Protein AF-A0A7C6TL88-F1 (afdb_monomer_lite)

pLDDT: mean 70.22, std 15.22, range [40.88, 90.31]

Structure (mmCIF, N/CA/C/O backbone):
data_AF-A0A7C6TL88-F1
#
_entry.id   AF-A0A7C6TL88-F1
#
loop_
_atom_site.group_PDB
_atom_site.id
_atom_site.type_symbol
_atom_site.label_atom_id
_atom_site.label_alt_id
_atom_site.label_comp_id
_atom_site.label_asym_id
_atom_site.label_entity_id
_atom_site.label_seq_id
_atom_site.pdbx_PDB_ins_code
_atom_site.Cartn_x
_atom_site.Cartn_y
_atom_site.Cartn_z
_atom_site.occupancy
_atom_site.B_iso_or_equiv
_atom_site.auth_seq_id
_atom_site.auth_comp_id
_atom_site.auth_asym_id
_atom_site.auth_atom_id
_atom_site.pdbx_PDB_model_num
ATOM 1 N N . MET A 1 1 ? -6.100 2.429 55.653 1.00 43.62 1 MET A N 1
ATOM 2 C CA . MET A 1 1 ? -5.690 1.253 54.859 1.00 43.62 1 MET A CA 1
ATOM 3 C C . MET A 1 1 ? -6.899 0.886 54.026 1.00 43.62 1 MET A C 1
ATOM 5 O O . MET A 1 1 ? -7.886 0.482 54.619 1.00 43.62 1 MET A O 1
ATOM 9 N N . THR A 1 2 ? -6.894 1.156 52.721 1.00 49.09 2 THR A N 1
ATOM 10 C CA . THR A 1 2 ? -8.087 0.932 51.892 1.00 49.09 2 THR A CA 1
ATOM 11 C C . THR A 1 2 ? -7.724 -0.023 50.777 1.00 49.09 2 THR A C 1
ATOM 13 O O . THR A 1 2 ? -6.884 0.298 49.936 1.00 49.09 2 THR A O 1
ATOM 16 N N . ASP A 1 3 ? -8.339 -1.199 50.848 1.00 55.97 3 ASP A N 1
ATOM 17 C CA . ASP A 1 3 ? -8.266 -2.322 49.927 1.00 55.97 3 ASP A CA 1
ATOM 18 C C . ASP A 1 3 ? -8.090 -1.898 48.466 1.00 55.97 3 ASP A C 1
ATOM 20 O O . ASP A 1 3 ? -9.027 -1.516 47.762 1.00 55.97 3 ASP A O 1
ATOM 24 N N . GLN A 1 4 ? -6.847 -1.998 47.997 1.00 55.84 4 GLN A N 1
ATOM 25 C CA . GLN A 1 4 ? -6.514 -2.001 46.574 1.00 55.84 4 GLN A CA 1
ATOM 26 C C . GLN A 1 4 ? -6.787 -3.371 45.926 1.00 55.84 4 GLN A C 1
ATOM 28 O O . GLN A 1 4 ? -6.470 -3.568 44.753 1.00 55.84 4 GLN A O 1
ATOM 33 N N . ASN A 1 5 ? -7.366 -4.313 46.680 1.00 58.06 5 ASN A N 1
ATOM 34 C CA . ASN A 1 5 ? -7.561 -5.701 46.275 1.00 58.06 5 ASN A CA 1
ATOM 35 C C . ASN A 1 5 ? -9.036 -6.103 46.156 1.00 58.06 5 ASN A C 1
ATOM 37 O O . ASN A 1 5 ? -9.339 -7.289 46.084 1.00 58.06 5 ASN A O 1
ATOM 41 N N . ASP A 1 6 ? -9.939 -5.122 46.106 1.00 72.31 6 ASP A N 1
ATOM 42 C CA . ASP A 1 6 ? -11.357 -5.382 45.903 1.00 72.31 6 ASP A CA 1
ATOM 43 C C . ASP A 1 6 ? -11.593 -5.834 44.446 1.00 72.31 6 ASP A C 1
ATOM 45 O O . ASP A 1 6 ? -11.364 -5.050 43.510 1.00 72.31 6 ASP A O 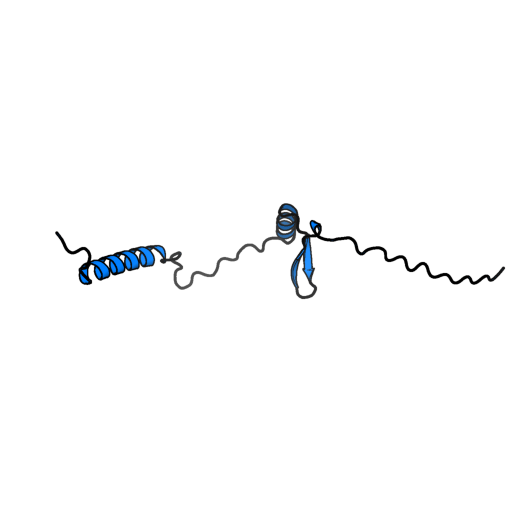1
ATOM 49 N N . PRO A 1 7 ? -11.982 -7.100 44.208 1.00 73.62 7 PRO A N 1
ATOM 50 C CA . PRO A 1 7 ? -12.147 -7.639 42.862 1.00 73.62 7 PRO A CA 1
ATOM 51 C C . PRO A 1 7 ? -13.204 -6.866 42.067 1.00 73.62 7 PRO A C 1
ATOM 53 O O . PRO A 1 7 ? -13.073 -6.758 40.850 1.00 73.62 7 PRO A O 1
ATOM 56 N N . GLN A 1 8 ? -14.185 -6.256 42.741 1.00 76.31 8 GLN A N 1
ATOM 57 C CA . GLN A 1 8 ? -15.229 -5.442 42.113 1.00 76.31 8 GLN A CA 1
ATOM 58 C C . GLN A 1 8 ? -14.633 -4.205 41.426 1.00 76.31 8 GLN A C 1
ATOM 60 O O . GLN A 1 8 ? -14.811 -4.023 40.226 1.00 76.31 8 GLN A O 1
ATOM 65 N N . LYS A 1 9 ? -13.771 -3.449 42.122 1.00 80.12 9 LYS A N 1
ATOM 66 C CA . LYS A 1 9 ? -13.077 -2.283 41.540 1.00 80.12 9 LYS A CA 1
ATOM 67 C C . LYS A 1 9 ? -12.169 -2.637 40.368 1.00 80.12 9 LYS A C 1
ATOM 69 O O . LYS A 1 9 ? -11.909 -1.801 39.501 1.00 80.12 9 LYS A O 1
ATOM 74 N N . ARG A 1 10 ? -11.605 -3.849 40.371 1.00 76.62 10 ARG A N 1
ATOM 75 C CA . ARG A 1 10 ? -10.773 -4.324 39.262 1.00 76.62 10 ARG A CA 1
ATOM 76 C C . ARG A 1 10 ? -11.634 -4.638 38.039 1.00 76.62 10 ARG A C 1
ATOM 78 O O . ARG A 1 10 ? -11.215 -4.298 36.939 1.00 76.62 10 ARG A O 1
ATOM 85 N N . ILE A 1 11 ? -12.806 -5.239 38.242 1.00 84.69 11 ILE A N 1
ATOM 86 C CA . ILE A 1 11 ? -13.783 -5.529 37.185 1.00 84.69 11 ILE A CA 1
ATOM 87 C C . ILE A 1 11 ? -14.303 -4.228 36.566 1.00 84.69 11 ILE A C 1
ATOM 89 O O . ILE A 1 11 ? -14.247 -4.096 35.348 1.00 84.69 11 ILE A O 1
ATOM 93 N N . ASP A 1 12 ? -14.688 -3.242 37.378 1.00 87.00 12 ASP A N 1
ATOM 94 C CA . ASP A 1 12 ? -15.174 -1.944 36.882 1.00 87.00 12 ASP A CA 1
ATOM 95 C C . ASP A 1 12 ? -14.136 -1.262 35.982 1.00 87.00 12 ASP A C 1
ATOM 97 O O . ASP A 1 12 ? -14.420 -0.885 34.851 1.00 87.00 12 ASP A O 1
ATOM 101 N N . ARG A 1 13 ? -12.872 -1.235 36.423 1.00 84.00 13 ARG A N 1
ATOM 102 C CA . ARG A 1 13 ? -11.767 -0.671 35.634 1.00 84.00 13 ARG A CA 1
ATOM 103 C C . ARG A 1 13 ? -11.504 -1.431 34.328 1.00 84.00 13 ARG A C 1
ATOM 105 O O . ARG A 1 13 ? -10.979 -0.848 33.382 1.00 84.00 13 ARG A O 1
ATOM 112 N N . ILE A 1 14 ? -11.767 -2.737 34.292 1.00 87.50 14 ILE A N 1
ATOM 113 C CA . ILE A 1 14 ? -11.632 -3.539 33.070 1.00 87.50 14 ILE A CA 1
ATOM 114 C C . ILE A 1 14 ? -12.769 -3.202 32.105 1.00 87.50 14 ILE A C 1
ATOM 116 O O . ILE A 1 14 ? -12.492 -3.009 30.925 1.00 87.50 14 ILE A O 1
ATOM 120 N N . ASN A 1 15 ? -14.000 -3.068 32.598 1.00 87.38 15 ASN A N 1
ATOM 121 C CA . ASN A 1 15 ? -15.149 -2.672 31.784 1.00 87.38 15 ASN A CA 1
ATOM 122 C C . ASN A 1 15 ? -14.955 -1.277 31.178 1.00 87.38 15 ASN A C 1
ATOM 124 O O . ASN A 1 15 ? -15.097 -1.135 29.969 1.00 87.38 15 ASN A O 1
ATOM 128 N N . ASP A 1 16 ? -14.503 -0.297 31.966 1.00 88.44 16 ASP A N 1
ATOM 129 C CA . ASP A 1 16 ? -14.212 1.057 31.470 1.00 88.44 16 ASP A CA 1
ATOM 130 C C . ASP A 1 16 ? -13.179 1.044 30.331 1.00 88.44 16 ASP A C 1
ATOM 132 O O . ASP A 1 16 ? -13.312 1.738 29.325 1.00 88.44 16 ASP A O 1
ATOM 136 N N . LYS A 1 17 ? -12.136 0.214 30.467 1.00 85.00 17 LYS A N 1
ATOM 137 C CA . LYS A 1 17 ? -11.107 0.059 29.431 1.00 85.00 17 LYS A CA 1
ATOM 138 C C . LYS A 1 17 ? -11.629 -0.651 28.188 1.00 85.00 17 LYS A C 1
ATOM 140 O O . LYS A 1 17 ? -11.200 -0.315 27.088 1.00 85.00 17 LYS A O 1
ATOM 145 N N . LEU A 1 18 ? -12.499 -1.646 28.352 1.00 84.31 18 LEU A N 1
ATOM 146 C CA . LEU A 1 18 ? -13.120 -2.345 27.230 1.00 84.31 18 LEU A CA 1
ATOM 147 C C . LEU A 1 18 ? -14.022 -1.400 26.433 1.00 84.31 18 LEU A C 1
ATOM 149 O O . LEU A 1 18 ? -13.937 -1.408 25.209 1.00 84.31 18 LEU A O 1
ATOM 153 N N . ASP A 1 19 ? -14.790 -0.543 27.105 1.00 81.75 19 ASP A N 1
ATOM 154 C CA . ASP A 1 19 ? -15.624 0.480 26.462 1.00 81.75 19 ASP A CA 1
ATOM 155 C C . ASP A 1 19 ? -14.783 1.526 25.715 1.00 81.75 19 ASP A C 1
ATOM 157 O O . ASP A 1 19 ? -15.094 1.893 24.577 1.00 81.75 19 ASP A O 1
ATOM 161 N N . GLU A 1 20 ? -13.668 1.969 26.303 1.00 80.06 20 GLU A N 1
ATOM 162 C CA . GLU A 1 20 ? -12.749 2.904 25.645 1.00 80.06 20 GLU A CA 1
ATOM 163 C C . GLU A 1 20 ? -12.124 2.291 24.379 1.00 80.06 20 GLU A C 1
ATOM 165 O O . GLU A 1 20 ? -12.023 2.945 23.336 1.00 80.06 20 GLU A O 1
ATOM 170 N N . VAL A 1 21 ? -11.715 1.020 24.450 1.00 81.19 21 VAL A N 1
ATOM 171 C CA . VAL A 1 21 ? -11.138 0.294 23.310 1.00 81.19 21 VAL A CA 1
ATOM 172 C C . VAL A 1 21 ? -12.195 0.025 22.244 1.00 81.19 21 VAL A C 1
ATOM 174 O O . VAL A 1 21 ? -11.913 0.231 21.067 1.00 81.19 21 VAL A O 1
ATOM 177 N N . ALA A 1 22 ? -13.408 -0.373 22.628 1.00 74.19 22 ALA A N 1
ATOM 178 C CA . ALA A 1 22 ? -14.515 -0.588 21.700 1.00 74.19 22 ALA A CA 1
ATOM 179 C C . ALA A 1 22 ? -14.878 0.703 20.951 1.00 74.19 22 ALA A C 1
ATOM 181 O O . ALA A 1 22 ? -15.065 0.682 19.737 1.00 74.19 22 ALA A O 1
ATOM 182 N N . SER A 1 23 ? -14.864 1.841 21.649 1.00 69.56 23 SER A N 1
ATOM 183 C CA . SER A 1 23 ? -15.100 3.160 21.050 1.00 69.56 23 SER A CA 1
ATOM 184 C C . SER A 1 23 ? -14.022 3.546 20.028 1.00 69.56 23 SER A C 1
ATOM 186 O O . SER A 1 23 ? -14.327 4.169 19.016 1.00 69.56 23 SER A O 1
ATOM 188 N N . LYS A 1 24 ? -12.761 3.152 20.256 1.00 68.38 24 LYS A N 1
ATOM 189 C CA . LYS A 1 24 ? -11.642 3.361 19.313 1.00 68.38 24 LYS A CA 1
ATOM 190 C C . LYS A 1 24 ? -11.598 2.340 18.175 1.00 68.38 24 LYS A C 1
ATOM 192 O O . LYS A 1 24 ? -11.044 2.636 17.122 1.00 68.38 24 LYS A O 1
ATOM 197 N N . ALA A 1 25 ? -12.146 1.147 18.391 1.00 65.94 25 ALA A N 1
ATOM 198 C CA . ALA A 1 25 ? -12.226 0.075 17.402 1.00 65.94 25 ALA A CA 1
ATOM 199 C C . ALA A 1 25 ? -13.407 0.241 16.436 1.00 65.94 25 ALA A C 1
ATOM 201 O O . ALA A 1 25 ? -13.539 -0.551 15.502 1.00 65.94 25 ALA A O 1
ATOM 202 N N . SER A 1 26 ? -14.240 1.269 16.633 1.00 62.53 26 SER A N 1
ATOM 203 C CA . SER A 1 26 ? -15.164 1.733 15.608 1.00 62.53 26 SER A CA 1
ATOM 204 C C . SER A 1 26 ? -14.336 2.198 14.415 1.00 62.53 26 SER A C 1
ATOM 206 O O . SER A 1 26 ? -13.848 3.327 14.370 1.00 62.53 26 SER A O 1
ATOM 208 N N . GLY A 1 27 ? -14.127 1.285 13.467 1.00 64.50 27 GLY A N 1
ATOM 209 C CA . GLY A 1 27 ? -13.561 1.597 12.165 1.00 64.50 27 GLY A CA 1
ATOM 210 C C . GLY A 1 27 ? -14.378 2.685 11.460 1.00 64.50 27 GLY A C 1
ATOM 211 O O . GLY A 1 27 ? -15.420 3.112 11.969 1.00 64.50 27 GLY A O 1
ATOM 212 N N . PRO A 1 28 ? -13.917 3.158 10.291 1.00 61.56 28 PRO A N 1
ATOM 213 C CA . PRO A 1 28 ? -14.690 4.109 9.504 1.00 61.56 28 PRO A CA 1
ATOM 214 C C . PRO A 1 28 ? -16.124 3.593 9.349 1.00 61.56 28 PRO A C 1
ATOM 216 O O . PRO A 1 28 ? -16.319 2.414 9.048 1.00 61.56 28 PRO A O 1
ATOM 219 N N . ASP A 1 29 ? -17.099 4.468 9.606 1.00 62.88 29 ASP A N 1
ATOM 220 C CA . ASP A 1 29 ? -18.526 4.191 9.436 1.00 62.88 29 ASP A CA 1
ATOM 221 C C . ASP A 1 29 ? -18.801 3.947 7.949 1.00 62.88 29 ASP A C 1
ATOM 223 O O . ASP A 1 29 ? -19.096 4.852 7.166 1.00 62.88 29 ASP A O 1
ATOM 227 N N . VAL A 1 30 ? -18.559 2.710 7.524 1.00 59.59 30 VAL A N 1
ATOM 228 C CA . VAL A 1 30 ? -18.788 2.260 6.163 1.00 59.59 30 VAL A CA 1
ATOM 229 C C . VAL A 1 30 ? -20.249 1.855 6.078 1.00 59.59 30 VAL A C 1
ATOM 231 O O . VAL A 1 30 ? -20.646 0.766 6.491 1.00 59.59 30 VAL A O 1
ATOM 234 N N . ALA A 1 31 ? -21.070 2.776 5.573 1.00 63.69 31 ALA A N 1
ATOM 235 C CA . ALA A 1 31 ? -22.483 2.529 5.335 1.00 63.69 31 ALA A CA 1
ATOM 236 C C . ALA A 1 31 ? -22.685 1.199 4.587 1.00 63.69 31 ALA A C 1
ATOM 238 O O . ALA A 1 31 ? -21.939 0.867 3.662 1.00 63.69 31 ALA A O 1
ATOM 239 N N . TYR A 1 32 ? -23.712 0.436 4.965 1.00 56.81 32 TYR A N 1
ATOM 240 C CA . TYR A 1 32 ? -24.085 -0.790 4.261 1.00 56.81 32 TYR A CA 1
ATOM 241 C C . TYR A 1 32 ? -24.413 -0.452 2.797 1.00 56.81 32 TYR A C 1
ATOM 243 O O . TYR A 1 32 ? -25.386 0.250 2.524 1.00 56.81 32 TYR A O 1
ATOM 251 N N . GLY A 1 33 ? -23.574 -0.907 1.863 1.00 62.53 33 GLY A N 1
ATOM 252 C CA . GLY A 1 33 ? -23.653 -0.530 0.447 1.00 62.53 33 GLY A CA 1
ATOM 253 C C . GLY A 1 33 ? -22.626 0.510 -0.008 1.00 62.53 33 GLY A C 1
ATOM 254 O O . GLY A 1 33 ? -22.670 0.914 -1.167 1.00 62.53 33 GLY A O 1
ATOM 255 N N . ALA A 1 34 ? -21.684 0.914 0.852 1.00 56.00 34 ALA A N 1
ATOM 256 C CA . ALA A 1 34 ? -20.463 1.576 0.419 1.00 56.00 34 ALA A CA 1
ATOM 257 C C . ALA A 1 34 ? -19.758 0.657 -0.585 1.00 56.00 34 ALA A C 1
ATOM 259 O O . ALA A 1 34 ? -19.173 -0.366 -0.225 1.00 56.00 34 ALA A O 1
ATOM 260 N N . THR A 1 35 ? -19.870 0.998 -1.865 1.00 61.88 35 THR A N 1
ATOM 261 C CA . THR A 1 35 ? -19.053 0.398 -2.910 1.00 61.88 35 THR A CA 1
ATOM 262 C C . THR A 1 35 ? -17.602 0.631 -2.516 1.00 61.88 35 THR A C 1
ATOM 264 O O . THR A 1 35 ? -17.245 1.796 -2.310 1.00 61.88 35 THR A O 1
ATOM 267 N N . PRO A 1 36 ? -16.775 -0.424 -2.389 1.00 66.69 36 PRO A N 1
ATOM 268 C CA . PRO A 1 36 ? -15.334 -0.252 -2.312 1.00 66.69 36 PRO A CA 1
ATOM 269 C C . PRO A 1 36 ? -14.948 0.728 -3.417 1.00 66.69 36 PRO A C 1
ATOM 271 O O . PRO A 1 36 ? -15.283 0.498 -4.581 1.00 66.69 36 PRO A O 1
ATOM 274 N N . GLY A 1 37 ? -14.387 1.878 -3.042 1.00 59.66 37 GLY A N 1
ATOM 275 C CA . GLY A 1 37 ? -13.938 2.847 -4.031 1.00 59.66 37 GLY A CA 1
ATOM 276 C C . GLY A 1 37 ? -12.960 2.144 -4.962 1.00 59.66 37 GLY A C 1
ATOM 277 O O . GLY A 1 37 ? -12.144 1.348 -4.495 1.00 59.66 37 GLY A O 1
ATOM 278 N N . TYR A 1 38 ? -13.059 2.409 -6.264 1.00 54.69 38 TYR A N 1
ATOM 279 C CA . TYR A 1 38 ? -11.958 2.094 -7.163 1.00 54.69 38 TYR A CA 1
ATOM 280 C C . TYR A 1 38 ? -10.728 2.803 -6.592 1.00 54.69 38 TYR A C 1
ATOM 282 O O . TYR A 1 38 ? -10.693 4.031 -6.538 1.00 54.69 38 TYR A O 1
ATOM 290 N N . ALA A 1 39 ? -9.769 2.036 -6.075 1.00 63.44 39 ALA A N 1
ATOM 291 C CA . ALA A 1 39 ? -8.423 2.555 -5.954 1.00 63.44 39 ALA A CA 1
ATOM 292 C C . ALA A 1 39 ? -7.958 2.748 -7.396 1.00 63.44 39 ALA A C 1
ATOM 294 O O . ALA A 1 39 ? -8.059 1.801 -8.178 1.00 63.44 39 ALA A O 1
ATOM 295 N N . ASP A 1 40 ? -7.552 3.966 -7.763 1.00 59.22 40 ASP A N 1
ATOM 296 C CA . ASP A 1 40 ? -6.863 4.172 -9.033 1.00 59.22 40 ASP A CA 1
ATOM 297 C C . ASP A 1 40 ? -5.748 3.129 -9.110 1.00 59.22 40 ASP A C 1
ATOM 299 O O . ASP A 1 40 ? -4.941 3.011 -8.181 1.00 59.22 40 ASP A O 1
ATOM 303 N N . ASP A 1 41 ? -5.776 2.314 -10.166 1.00 66.38 41 ASP A N 1
ATOM 304 C CA . ASP A 1 41 ? -4.733 1.330 -10.404 1.00 66.38 41 ASP A CA 1
ATOM 305 C C . ASP A 1 41 ? -3.414 2.099 -10.456 1.00 66.38 41 ASP A C 1
ATOM 307 O O . ASP A 1 41 ? -3.182 2.893 -11.372 1.00 66.38 41 ASP A O 1
ATOM 311 N N . VAL A 1 42 ? -2.576 1.906 -9.432 1.00 70.69 42 VAL A N 1
ATOM 312 C CA . VAL A 1 42 ? -1.251 2.521 -9.382 1.00 70.69 42 VAL A CA 1
ATOM 313 C C . VAL A 1 42 ? -0.537 2.099 -10.655 1.00 70.69 42 VAL A C 1
ATOM 315 O O . VAL A 1 42 ? -0.419 0.903 -10.943 1.00 70.69 42 VAL A O 1
ATOM 318 N N . SER A 1 43 ? -0.116 3.080 -11.448 1.00 80.31 43 SER A N 1
ATOM 319 C CA . SER A 1 43 ? 0.473 2.800 -12.752 1.00 80.31 43 SER A CA 1
ATOM 320 C C . SER A 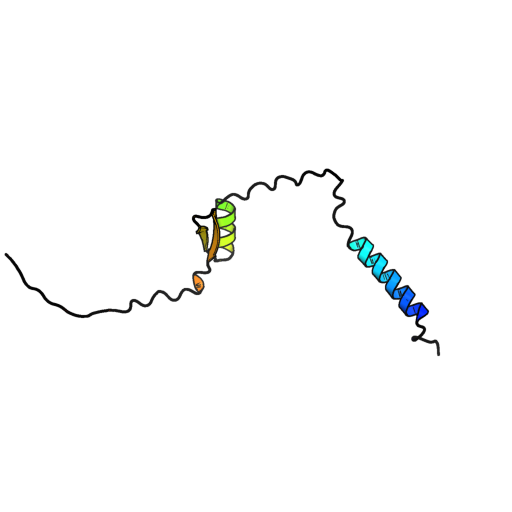1 43 ? 1.739 1.949 -12.593 1.00 80.31 43 SER A C 1
ATOM 322 O O . SER A 1 43 ? 2.461 2.066 -11.599 1.00 80.31 43 SER A O 1
ATOM 324 N N . GLU A 1 44 ? 2.051 1.095 -13.578 1.00 79.75 44 GLU A N 1
ATOM 325 C CA . GLU A 1 44 ? 3.288 0.290 -13.542 1.00 79.75 44 GLU A CA 1
ATOM 326 C C . GLU A 1 44 ? 4.536 1.179 -13.368 1.00 79.75 44 GLU A C 1
ATOM 328 O O . GLU A 1 44 ? 5.516 0.778 -12.739 1.00 79.75 44 GLU A O 1
ATOM 333 N N . GLU A 1 45 ? 4.480 2.413 -13.873 1.00 82.50 45 GLU A N 1
ATOM 334 C CA . GLU A 1 45 ? 5.535 3.413 -13.733 1.00 82.50 45 GLU A CA 1
ATOM 335 C C . GLU A 1 45 ? 5.696 3.908 -12.287 1.00 82.50 45 GLU A C 1
ATOM 337 O O . GLU A 1 45 ? 6.820 4.009 -11.791 1.00 82.50 45 GLU A O 1
ATOM 342 N N . GLU A 1 46 ? 4.597 4.156 -11.573 1.00 83.94 46 GLU A N 1
ATOM 343 C CA . GLU A 1 46 ? 4.631 4.541 -10.159 1.00 83.94 46 GLU A CA 1
ATOM 344 C C . GLU A 1 46 ? 5.115 3.402 -9.263 1.00 83.94 46 GLU A C 1
ATOM 346 O O . GLU A 1 46 ? 5.927 3.634 -8.365 1.00 83.94 46 GLU A O 1
ATOM 351 N N . LEU A 1 47 ? 4.684 2.167 -9.539 1.00 83.31 47 LEU A N 1
ATOM 352 C CA . LEU A 1 47 ? 5.165 0.981 -8.829 1.00 83.31 47 LEU A CA 1
ATOM 353 C C . LEU A 1 47 ? 6.674 0.796 -9.016 1.00 83.31 47 LEU A C 1
ATOM 355 O O . LEU A 1 47 ? 7.395 0.528 -8.052 1.00 83.31 47 LEU A O 1
ATOM 359 N N . LYS A 1 48 ? 7.167 0.990 -10.243 1.00 84.44 48 LYS A N 1
ATOM 360 C CA . LYS A 1 48 ? 8.597 0.921 -10.546 1.00 84.44 48 LYS A CA 1
ATOM 361 C C . LYS A 1 48 ? 9.379 2.023 -9.832 1.00 84.44 48 LYS A C 1
ATOM 363 O O . LYS A 1 48 ? 10.399 1.740 -9.213 1.00 84.44 48 LYS A O 1
ATOM 368 N N . LYS A 1 49 ? 8.883 3.261 -9.862 1.00 86.94 49 LYS A N 1
ATOM 369 C CA . LYS A 1 49 ? 9.520 4.406 -9.199 1.00 86.94 49 LYS A CA 1
ATOM 370 C C . LYS A 1 49 ? 9.597 4.231 -7.681 1.00 86.94 49 LYS A C 1
ATOM 372 O O . LYS A 1 49 ? 10.598 4.604 -7.078 1.00 86.94 49 LYS A O 1
ATOM 377 N N . ALA A 1 50 ? 8.554 3.675 -7.067 1.00 86.50 50 ALA A N 1
ATOM 378 C CA . ALA A 1 50 ? 8.549 3.370 -5.640 1.00 86.50 50 ALA A CA 1
ATOM 379 C C . ALA A 1 50 ? 9.586 2.292 -5.292 1.00 86.50 50 ALA A C 1
ATOM 381 O O . ALA A 1 50 ? 10.332 2.454 -4.334 1.00 86.50 50 ALA A O 1
ATOM 382 N N . ALA A 1 51 ? 9.684 1.234 -6.100 1.00 86.56 51 ALA A N 1
ATOM 383 C CA . ALA A 1 51 ? 10.689 0.191 -5.918 1.00 86.56 51 ALA A CA 1
ATOM 384 C C . ALA A 1 51 ? 12.123 0.745 -6.043 1.00 86.56 51 ALA A C 1
ATOM 386 O O . ALA A 1 51 ? 12.950 0.521 -5.161 1.00 86.56 51 ALA A O 1
ATOM 387 N N . GLU A 1 52 ? 12.390 1.553 -7.075 1.00 85.06 52 GLU A N 1
ATOM 388 C CA . GLU A 1 52 ? 13.693 2.200 -7.278 1.00 85.06 52 GLU A CA 1
ATOM 389 C C . GLU A 1 52 ? 14.069 3.138 -6.117 1.00 85.06 52 GLU A C 1
ATOM 391 O O . GLU A 1 52 ? 15.232 3.184 -5.717 1.00 85.06 52 GLU A O 1
ATOM 396 N N . ALA A 1 53 ? 13.100 3.859 -5.540 1.00 87.38 53 ALA A N 1
ATOM 397 C CA . ALA A 1 53 ? 13.331 4.720 -4.378 1.00 87.38 53 ALA A CA 1
ATOM 398 C C . ALA A 1 53 ? 13.766 3.933 -3.129 1.00 87.38 53 ALA A C 1
ATOM 400 O O . ALA A 1 53 ? 14.551 4.437 -2.328 1.00 87.38 53 ALA A O 1
ATOM 401 N N . GLU A 1 54 ? 13.288 2.697 -2.998 1.00 84.38 54 GLU A N 1
ATOM 402 C CA . GLU A 1 54 ? 13.651 1.757 -1.932 1.00 84.38 54 GLU A CA 1
ATOM 403 C C . GLU A 1 54 ? 14.910 0.932 -2.275 1.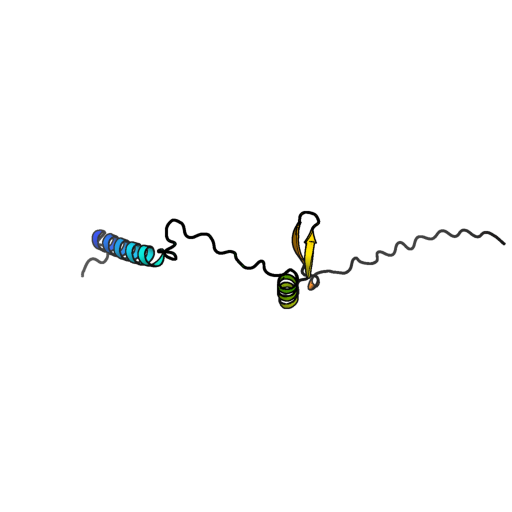00 84.38 54 GLU A C 1
ATOM 405 O O . GLU A 1 54 ? 15.323 0.075 -1.496 1.00 84.38 54 GLU A O 1
ATOM 410 N N . GLY A 1 55 ? 15.542 1.181 -3.430 1.00 84.56 55 GLY A N 1
ATOM 411 C CA . GLY A 1 55 ? 16.753 0.481 -3.869 1.00 84.56 55 GLY A CA 1
ATOM 412 C C . GLY A 1 55 ? 16.516 -0.950 -4.359 1.00 84.56 55 GLY A C 1
ATOM 413 O O . GLY A 1 55 ? 17.465 -1.726 -4.441 1.00 84.56 55 GLY A O 1
ATOM 414 N N . VAL A 1 56 ? 15.271 -1.306 -4.686 1.00 87.50 56 VAL A N 1
ATOM 415 C CA . VAL A 1 56 ? 14.891 -2.641 -5.164 1.00 87.50 56 VAL A CA 1
ATOM 416 C C . VAL A 1 56 ? 14.333 -2.585 -6.586 1.00 87.50 56 VAL A C 1
ATOM 418 O O . VAL A 1 56 ? 13.641 -1.651 -6.982 1.00 87.50 56 VAL A O 1
ATOM 421 N N . THR A 1 57 ? 14.599 -3.618 -7.377 1.00 88.19 57 THR A N 1
ATOM 422 C CA . THR A 1 57 ? 14.109 -3.743 -8.750 1.00 88.19 57 THR A CA 1
ATOM 423 C C . THR A 1 57 ? 12.785 -4.504 -8.758 1.00 88.19 57 THR A C 1
ATOM 425 O O . THR A 1 57 ? 12.704 -5.637 -8.283 1.00 88.19 57 THR A O 1
ATOM 428 N N . LEU A 1 58 ? 11.727 -3.912 -9.319 1.00 88.44 58 LEU A N 1
ATOM 429 C CA . LEU A 1 58 ? 10.430 -4.579 -9.470 1.00 88.44 58 LEU A CA 1
ATOM 430 C C . LEU A 1 58 ? 10.385 -5.401 -10.768 1.00 88.44 58 LEU A C 1
ATOM 432 O O . LEU A 1 58 ? 10.448 -4.850 -11.868 1.00 88.44 58 LEU A O 1
ATOM 436 N N . ARG A 1 59 ? 10.236 -6.725 -10.661 1.00 85.62 59 ARG A N 1
ATOM 437 C CA . ARG A 1 59 ? 10.147 -7.660 -11.789 1.00 85.62 59 ARG A CA 1
ATOM 438 C C . ARG A 1 59 ? 8.728 -8.198 -11.949 1.00 85.62 59 ARG A C 1
ATOM 440 O O . ARG A 1 59 ? 8.185 -8.830 -11.046 1.00 85.62 59 ARG A O 1
ATOM 447 N N . ARG A 1 60 ? 8.151 -8.018 -13.139 1.00 88.25 60 ARG A N 1
ATOM 448 C CA . ARG A 1 60 ? 6.864 -8.618 -13.513 1.00 88.25 60 ARG A CA 1
ATOM 449 C C . ARG A 1 60 ? 7.051 -10.073 -13.946 1.00 88.25 60 ARG A C 1
ATOM 451 O O . ARG A 1 60 ? 7.886 -10.377 -14.801 1.00 88.25 60 ARG A O 1
ATOM 458 N N . A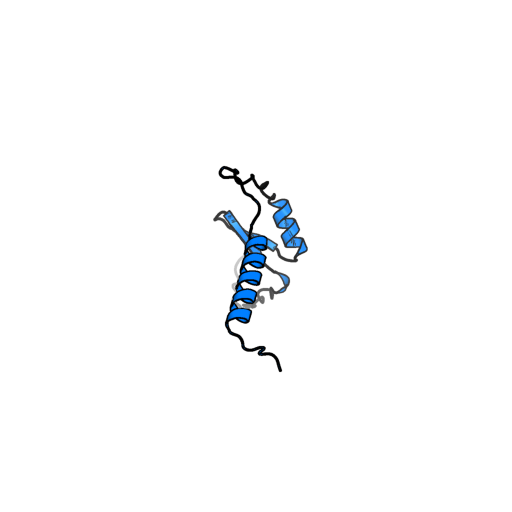RG A 1 61 ? 6.278 -10.975 -13.350 1.00 89.25 61 ARG A N 1
ATOM 459 C CA . ARG A 1 61 ? 6.253 -12.408 -13.655 1.00 89.25 61 ARG A CA 1
ATOM 460 C C . ARG A 1 61 ? 5.208 -12.712 -14.745 1.00 89.25 61 ARG A C 1
ATOM 462 O O . ARG A 1 61 ? 4.273 -11.936 -14.947 1.00 89.25 61 ARG A O 1
ATOM 469 N N . PRO A 1 62 ? 5.351 -13.834 -15.476 1.00 87.75 62 PRO A N 1
ATOM 470 C CA . PRO A 1 62 ? 4.432 -14.201 -16.559 1.00 87.75 62 PRO A CA 1
ATOM 471 C C . PRO A 1 62 ? 3.014 -14.554 -16.084 1.00 87.75 62 PRO A C 1
ATOM 473 O O . PRO A 1 62 ? 2.086 -14.534 -16.886 1.00 87.75 62 PRO A O 1
ATOM 476 N N . ASP A 1 63 ? 2.833 -14.847 -14.795 1.00 87.88 63 ASP A N 1
ATOM 477 C CA . ASP A 1 63 ? 1.528 -15.037 -14.149 1.00 87.88 63 ASP A CA 1
ATOM 478 C C . ASP A 1 63 ? 0.818 -13.706 -13.819 1.00 87.88 63 ASP A C 1
ATOM 480 O O . ASP A 1 63 ? -0.294 -13.712 -13.297 1.00 87.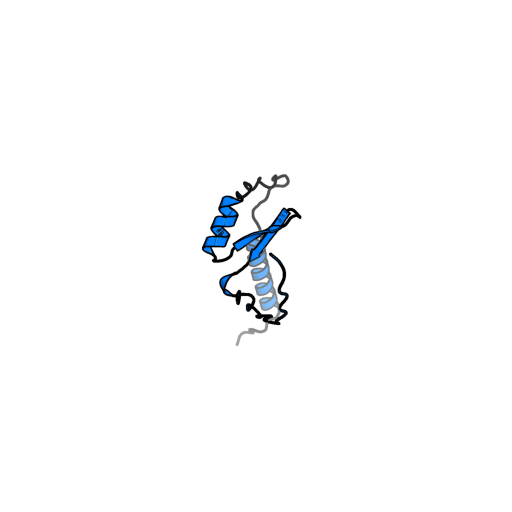88 63 ASP A O 1
ATOM 484 N N . GLY A 1 64 ? 1.446 -12.567 -14.131 1.00 81.69 64 GLY A N 1
ATOM 485 C CA . GLY A 1 64 ? 0.933 -11.227 -13.852 1.00 81.69 64 GLY A CA 1
ATOM 486 C C . GLY A 1 64 ? 1.258 -10.709 -12.449 1.00 81.69 64 GLY A C 1
ATOM 487 O O . GLY A 1 64 ? 0.920 -9.566 -12.145 1.00 81.69 64 GLY A O 1
ATOM 488 N N . SER A 1 65 ? 1.927 -11.501 -11.606 1.00 84.62 65 SER A N 1
ATOM 489 C CA . SER A 1 65 ? 2.400 -11.053 -10.293 1.00 84.62 65 SER A CA 1
ATOM 490 C C . SER A 1 65 ? 3.683 -10.214 -10.399 1.00 84.62 65 SER A C 1
ATOM 492 O O . SER A 1 65 ? 4.382 -10.244 -11.415 1.00 84.62 65 SER A O 1
ATOM 494 N N . HIS A 1 66 ? 4.001 -9.447 -9.353 1.00 87.44 66 HIS A N 1
ATOM 495 C CA . HIS A 1 66 ? 5.233 -8.660 -9.260 1.00 87.44 66 HIS A CA 1
ATOM 496 C C . HIS A 1 66 ? 6.104 -9.151 -8.099 1.00 87.44 66 HIS A C 1
ATOM 498 O O . HIS A 1 66 ? 5.594 -9.532 -7.047 1.00 87.44 66 HIS A O 1
ATOM 504 N N . GLU A 1 67 ? 7.419 -9.121 -8.291 1.00 86.62 67 GLU A N 1
ATOM 505 C CA . GLU A 1 67 ? 8.432 -9.492 -7.303 1.00 86.62 67 GLU A CA 1
ATOM 506 C C . GLU A 1 67 ? 9.456 -8.362 -7.166 1.00 86.62 67 GLU A C 1
ATOM 508 O O . GLU A 1 67 ? 10.001 -7.910 -8.169 1.00 86.62 67 GLU A O 1
ATOM 513 N N . ALA A 1 68 ? 9.714 -7.901 -5.941 1.00 90.31 68 ALA A N 1
ATOM 514 C CA . ALA A 1 68 ? 10.764 -6.924 -5.658 1.00 90.31 68 ALA A CA 1
ATOM 515 C C . ALA A 1 68 ? 12.083 -7.647 -5.348 1.00 90.31 68 ALA A C 1
ATOM 517 O O . ALA A 1 68 ? 12.108 -8.561 -4.523 1.00 90.31 68 ALA A O 1
ATOM 518 N N . ILE A 1 69 ? 13.165 -7.246 -6.012 1.00 84.81 69 ILE A N 1
ATOM 519 C CA . ILE A 1 69 ? 14.487 -7.873 -5.926 1.00 84.81 69 ILE A CA 1
ATOM 520 C C . ILE A 1 69 ? 15.495 -6.829 -5.447 1.00 84.81 69 ILE A C 1
ATOM 522 O O . ILE A 1 69 ? 15.704 -5.826 -6.120 1.00 84.81 69 ILE A O 1
ATOM 526 N N . ASP A 1 70 ? 16.142 -7.071 -4.307 1.00 86.31 70 ASP A N 1
ATOM 527 C CA . ASP A 1 70 ? 17.298 -6.278 -3.878 1.00 86.31 70 ASP A CA 1
ATOM 528 C C . ASP A 1 70 ? 18.569 -6.813 -4.550 1.00 86.31 70 ASP A C 1
ATOM 530 O O . ASP A 1 70 ? 19.103 -7.863 -4.183 1.00 86.31 70 ASP A O 1
ATOM 534 N N . GLU A 1 71 ? 19.043 -6.095 -5.564 1.00 77.00 71 GLU A N 1
ATOM 535 C CA . GLU A 1 71 ? 20.256 -6.451 -6.306 1.00 77.00 71 GLU A CA 1
ATOM 536 C C . GLU A 1 71 ? 21.538 -6.024 -5.573 1.00 77.00 71 GLU A C 1
ATOM 538 O O . GLU A 1 71 ? 22.631 -6.450 -5.943 1.00 77.00 71 GLU A O 1
ATOM 543 N N . SER A 1 72 ? 21.432 -5.260 -4.480 1.00 73.00 72 SER A N 1
ATOM 544 C CA . SER A 1 72 ? 22.580 -4.819 -3.674 1.00 73.00 72 SER A CA 1
ATOM 545 C C . SER A 1 72 ? 23.275 -5.980 -2.957 1.00 73.00 72 SER A C 1
ATOM 547 O O . SER A 1 72 ? 24.462 -5.900 -2.642 1.00 73.00 72 SER A O 1
ATOM 549 N N . ALA A 1 73 ? 22.546 -7.072 -2.707 1.00 64.62 73 ALA A N 1
ATOM 550 C CA . ALA A 1 73 ? 23.065 -8.298 -2.105 1.00 64.62 73 ALA A CA 1
ATOM 551 C C . ALA A 1 73 ? 23.535 -9.336 -3.142 1.00 64.62 73 ALA A C 1
ATOM 553 O O . ALA A 1 73 ? 24.017 -10.408 -2.763 1.00 64.62 73 ALA A O 1
ATOM 554 N N . ALA A 1 74 ? 23.396 -9.053 -4.443 1.00 59.19 74 ALA A N 1
ATOM 555 C CA . ALA A 1 74 ? 23.808 -9.974 -5.488 1.00 59.19 74 ALA A CA 1
ATOM 556 C C . ALA A 1 74 ? 25.338 -9.977 -5.610 1.00 59.19 74 ALA A C 1
ATOM 558 O O . ALA A 1 74 ? 25.942 -9.150 -6.292 1.00 59.19 74 ALA A O 1
ATOM 559 N N . THR A 1 75 ? 25.984 -10.960 -4.979 1.00 55.88 75 THR A N 1
ATOM 560 C CA . THR A 1 75 ? 27.291 -11.428 -5.446 1.00 55.88 75 THR A CA 1
ATOM 561 C C . THR A 1 75 ? 27.127 -11.762 -6.933 1.00 55.88 75 THR A C 1
ATOM 563 O O . THR A 1 75 ? 26.226 -12.547 -7.254 1.00 55.88 75 THR A O 1
ATOM 566 N N . PRO A 1 76 ? 27.933 -11.198 -7.855 1.00 53.12 76 PRO A N 1
ATOM 567 C CA . PRO A 1 76 ? 27.872 -11.625 -9.247 1.00 53.12 76 PRO A CA 1
ATOM 568 C C . PRO A 1 76 ? 28.068 -13.146 -9.283 1.00 53.12 76 PRO A C 1
ATOM 570 O O . PRO A 1 76 ? 28.827 -13.666 -8.451 1.00 53.12 76 PRO A O 1
ATOM 573 N N . PRO A 1 77 ? 27.410 -13.889 -10.195 1.00 50.94 77 PRO A N 1
ATOM 574 C CA . PRO A 1 77 ? 27.812 -15.266 -10.421 1.00 50.94 77 PRO A CA 1
ATOM 575 C C . PRO A 1 77 ? 29.310 -15.213 -10.709 1.00 50.94 77 PRO A C 1
ATOM 577 O O . PRO A 1 77 ? 29.735 -14.551 -11.652 1.00 50.94 77 PRO A O 1
ATOM 580 N N . SER A 1 78 ? 30.115 -15.809 -9.824 1.00 41.19 78 SER A N 1
ATOM 581 C CA . SER A 1 78 ? 31.532 -15.988 -10.094 1.00 41.19 78 SER A CA 1
ATOM 582 C C . SER A 1 78 ? 31.611 -16.642 -11.459 1.00 41.19 78 SER A C 1
ATOM 584 O O . SER A 1 78 ? 31.096 -17.752 -11.623 1.00 41.19 78 SER A O 1
ATOM 586 N N . ASP A 1 79 ? 32.214 -15.933 -12.413 1.00 47.97 79 ASP A N 1
ATOM 587 C CA . ASP A 1 79 ? 32.820 -16.495 -13.608 1.00 47.97 79 ASP A CA 1
ATOM 588 C C . ASP A 1 79 ? 33.722 -17.638 -13.142 1.00 47.97 79 ASP A C 1
ATOM 590 O O . ASP A 1 79 ? 34.909 -17.474 -12.857 1.00 47.97 79 ASP A O 1
ATOM 594 N N . THR A 1 80 ? 33.129 -18.816 -12.964 1.00 45.34 80 THR A N 1
ATOM 595 C CA . THR A 1 80 ? 33.875 -20.042 -12.768 1.00 45.34 80 THR A CA 1
ATOM 596 C C . THR A 1 80 ? 34.394 -20.363 -14.147 1.00 45.34 80 THR A C 1
ATOM 598 O O . THR A 1 80 ? 33.728 -21.008 -14.955 1.00 45.34 80 THR A O 1
ATOM 601 N N . ALA A 1 81 ? 35.571 -19.807 -14.415 1.00 52.7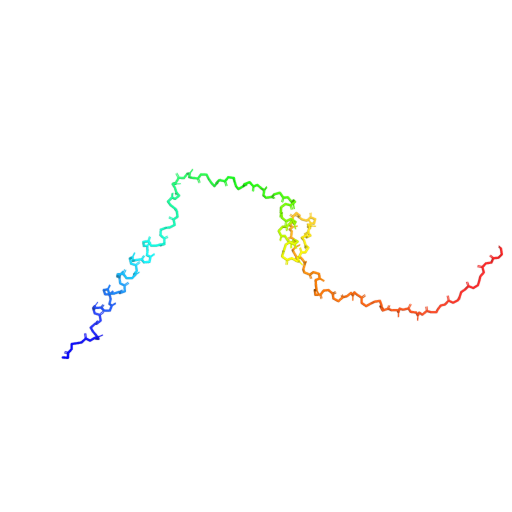8 81 ALA A N 1
ATOM 602 C CA . ALA A 1 81 ? 36.441 -20.178 -15.500 1.00 52.78 81 ALA A CA 1
ATOM 603 C C . ALA A 1 81 ? 36.507 -21.709 -15.570 1.00 52.78 81 ALA A C 1
ATOM 605 O O . ALA A 1 81 ? 37.205 -22.349 -14.791 1.00 52.78 81 ALA A O 1
ATOM 606 N N . SER A 1 82 ? 35.769 -22.299 -16.507 1.00 40.88 82 SER A N 1
ATOM 607 C CA . SER A 1 82 ? 36.145 -23.584 -17.087 1.00 40.88 82 SER A CA 1
ATOM 608 C C . SER A 1 82 ? 37.013 -23.270 -18.293 1.00 40.88 82 SER A C 1
ATOM 610 O O . SER A 1 82 ? 36.570 -23.287 -19.437 1.00 40.88 82 SER A O 1
ATOM 612 N N . ALA A 1 83 ? 38.253 -22.886 -17.997 1.00 51.81 83 ALA A N 1
ATOM 613 C CA . ALA A 1 83 ? 39.347 -23.078 -18.924 1.00 51.81 83 ALA A CA 1
ATOM 614 C C . ALA A 1 83 ? 39.691 -24.570 -18.881 1.00 51.81 83 ALA A C 1
ATOM 616 O O . ALA A 1 83 ? 40.447 -24.994 -18.018 1.00 51.81 83 ALA A O 1
ATOM 617 N N . GLU A 1 84 ? 39.102 -25.351 -19.781 1.00 45.25 84 GLU A N 1
ATOM 618 C CA . GLU A 1 84 ? 39.579 -26.690 -20.132 1.00 45.25 84 GLU A CA 1
ATOM 619 C C . GLU A 1 84 ? 39.661 -26.727 -21.665 1.00 45.25 84 GLU A C 1
ATOM 621 O O . GLU A 1 84 ? 38.685 -26.953 -22.378 1.00 45.25 84 GLU A O 1
ATOM 626 N N . ASP A 1 85 ? 40.829 -26.297 -22.133 1.00 46.38 85 ASP A N 1
ATOM 627 C CA . ASP A 1 85 ? 41.620 -26.863 -23.224 1.00 46.38 85 ASP A CA 1
ATOM 628 C C . ASP A 1 85 ? 40.946 -27.941 -24.099 1.00 46.38 85 ASP A C 1
ATOM 630 O O . ASP A 1 85 ? 40.629 -29.037 -23.634 1.00 46.38 85 ASP A O 1
ATOM 634 N N . SER A 1 86 ? 40.801 -27.667 -25.398 1.00 45.22 86 SER A N 1
ATOM 635 C CA . SER A 1 86 ? 40.991 -28.687 -26.437 1.00 45.22 86 SER A CA 1
ATOM 636 C C . SER A 1 86 ? 41.154 -28.028 -27.798 1.00 45.22 86 SER A C 1
ATOM 638 O O . SER A 1 86 ? 40.220 -27.551 -28.442 1.00 45.22 86 SER A O 1
ATOM 640 N N . GLU A 1 87 ? 42.408 -28.018 -28.206 1.00 54.00 87 GLU A N 1
ATOM 641 C CA . GLU A 1 87 ? 42.919 -27.664 -29.512 1.00 54.00 87 GLU A CA 1
ATOM 642 C C . GLU A 1 87 ? 42.258 -28.527 -30.600 1.00 54.00 87 GLU A C 1
ATOM 644 O O . GLU A 1 87 ? 42.228 -29.755 -30.509 1.00 54.00 87 GLU A O 1
ATOM 649 N N . THR A 1 88 ? 41.784 -27.918 -31.687 1.00 43.78 88 THR A N 1
ATOM 650 C CA . THR A 1 88 ? 41.706 -28.637 -32.961 1.00 43.78 88 THR A CA 1
ATOM 651 C C . THR A 1 88 ? 42.018 -27.693 -34.117 1.00 43.78 88 THR A C 1
ATOM 653 O O . THR A 1 88 ? 41.285 -26.764 -34.446 1.00 43.78 88 THR A O 1
ATOM 656 N N . SER A 1 89 ? 43.213 -27.907 -34.664 1.00 53.91 89 SER A N 1
ATOM 657 C CA . SER A 1 89 ? 43.673 -27.394 -35.950 1.00 53.91 89 SER A CA 1
ATOM 658 C C . SER A 1 89 ? 42.863 -28.020 -37.078 1.00 53.91 89 SER A C 1
ATOM 660 O O . SER A 1 89 ? 42.743 -29.240 -37.061 1.00 53.91 89 SER A O 1
ATOM 662 N N . THR A 1 90 ? 42.394 -27.231 -38.055 1.00 51.62 90 THR A N 1
ATOM 663 C CA . THR A 1 90 ? 42.135 -27.549 -39.492 1.00 51.62 90 THR A CA 1
ATOM 664 C C . THR A 1 90 ? 41.170 -26.487 -40.056 1.00 51.62 90 THR A C 1
ATOM 666 O O . THR A 1 90 ? 40.299 -26.027 -39.335 1.00 51.62 90 THR A O 1
ATOM 669 N N . GLU A 1 91 ? 41.232 -25.981 -41.286 1.00 50.53 91 GLU A N 1
ATOM 670 C CA . GLU A 1 91 ? 41.977 -26.298 -42.505 1.00 50.53 91 GLU A CA 1
ATOM 671 C C . GLU A 1 91 ? 41.905 -25.068 -43.443 1.00 50.53 91 GLU A C 1
ATOM 673 O O . GLU A 1 91 ? 41.163 -24.119 -43.182 1.00 50.53 91 GLU A O 1
ATOM 678 N N . SER A 1 92 ? 42.751 -25.101 -44.473 1.00 51.97 92 SER A N 1
ATOM 679 C CA . SER A 1 92 ? 43.045 -24.103 -45.514 1.00 51.97 92 SER A CA 1
ATOM 680 C C . SER A 1 92 ? 41.877 -23.603 -46.367 1.00 51.97 92 SER A C 1
ATOM 682 O O . SER A 1 92 ? 40.870 -24.322 -46.522 1.00 51.97 92 SER A O 1
#

Secondary structure (DSSP, 8-state):
---TT-HHHHHHHHHHHHHHHHHHS------TT-PPP------HHHHHHHHHHTT-EEEE-TTS-EEEE-GGG-------------------

Radius of gyration: 31.92 Å; chains: 1; bounding box: 68×33×100 Å

Foldseek 3Di:
DDDPPDVVVVVVVVVVVVVVVVVVPPDPPQPDPNDPDPPPPCDPVNVQVVLVVVQWGWDQDPVRDIDTHNCVPDPDPPPPDPPDDDDDDDDD

Sequence (92 aa):
MTDQNDPQKRIDRINDKLDEVASKASGPDVAYGATPGYADDVSEEELKKAAEAEGVTLRRRPDGSHEAIDESAATPPSDTASAEDSETSTES